Protein AF-A0A4Y2GS71-F1 (afdb_monomer_lite)

Secondary structure (DSSP, 8-state):
-EEEEEEETTEEEEEEEEEEE-GGG--EEEEEEEETTEEEEEEEE----SS-EEEEEEEE-

Foldseek 3Di:
DDWDWDDDPVFIKIKDKDFWDDQVPQDKDWDWDDDPPDIDIDIDGDGDDDTTDIDMDIDTD

pLDDT: mean 89.25, std 4.87, range [69.06, 94.25]

Sequence (61 aa):
YELVETIMNSGIVSEIIIRQADRRDSALFSCIAVNAYGRDDTNIQLIVQGKLSDVNIQLRL

Organism: Araneus ventricosus (NCBI:txid182803)

Radius of gyration: 13.2 Å; chains: 1; bounding box: 28×21×37 Å

InterPro domains:
  IPR013783 Immunoglobulin-like fold [G3DSA:2.60.40.10] (1-54)
  IPR036179 Immunoglobulin-like domain superfamily [SSF48726] (7-50)

Structure (mmCIF, N/CA/C/O backbone):
data_AF-A0A4Y2GS71-F1
#
_entry.id   AF-A0A4Y2GS71-F1
#
loop_
_atom_site.group_PDB
_atom_site.id
_atom_site.type_symbol
_atom_site.label_atom_id
_atom_site.label_alt_id
_atom_site.label_comp_id
_atom_site.label_asym_id
_atom_site.label_entity_id
_atom_site.label_seq_id
_atom_site.pdbx_PDB_ins_code
_atom_site.Cartn_x
_atom_site.Cartn_y
_atom_site.Cartn_z
_atom_site.occupancy
_atom_site.B_iso_or_equiv
_atom_site.auth_seq_id
_atom_site.auth_comp_id
_atom_site.auth_asym_id
_atom_site.auth_atom_id
_atom_site.pdbx_PDB_model_num
ATOM 1 N N . TYR A 1 1 ? -11.836 6.779 -1.969 1.00 87.88 1 TYR A N 1
ATOM 2 C CA . TYR A 1 1 ? -10.436 6.391 -2.208 1.00 87.88 1 TYR A CA 1
ATOM 3 C C . TYR A 1 1 ? -9.927 7.195 -3.383 1.00 87.88 1 TYR A C 1
ATOM 5 O O . TYR A 1 1 ? -10.635 7.274 -4.381 1.00 87.88 1 TYR A O 1
ATOM 13 N N . GLU A 1 2 ? -8.766 7.821 -3.253 1.00 93.38 2 GLU A N 1
ATOM 14 C CA . GLU A 1 2 ? -8.090 8.523 -4.351 1.00 93.38 2 GLU A CA 1
ATOM 15 C C . GLU A 1 2 ? -6.798 7.760 -4.660 1.00 93.38 2 GLU A C 1
ATOM 17 O O . GLU A 1 2 ? -6.073 7.413 -3.730 1.00 93.38 2 GLU A O 1
ATOM 22 N N . LEU A 1 3 ? -6.545 7.460 -5.936 1.00 91.19 3 LEU A N 1
ATOM 23 C CA . LEU A 1 3 ? -5.297 6.854 -6.403 1.00 91.19 3 LEU A CA 1
ATOM 24 C C . LEU A 1 3 ? -4.480 7.931 -7.115 1.00 91.19 3 LEU A C 1
ATOM 26 O O . LEU A 1 3 ? -4.988 8.583 -8.028 1.00 91.19 3 LEU A O 1
ATOM 30 N N . VAL A 1 4 ? -3.228 8.099 -6.706 1.00 93.56 4 VAL A N 1
ATOM 31 C CA . VAL A 1 4 ? -2.268 9.005 -7.335 1.00 93.56 4 VAL A CA 1
ATOM 32 C C . VAL A 1 4 ? -1.076 8.186 -7.803 1.00 93.56 4 VAL A C 1
ATOM 34 O O . VAL A 1 4 ? -0.440 7.495 -7.014 1.00 93.56 4 VAL A O 1
ATOM 37 N N . GLU A 1 5 ? -0.769 8.263 -9.093 1.00 91.94 5 GLU A N 1
ATOM 38 C CA . GLU A 1 5 ? 0.399 7.608 -9.676 1.00 91.94 5 GLU A CA 1
ATOM 39 C C . GLU A 1 5 ? 1.448 8.652 -10.046 1.00 91.94 5 GLU A C 1
ATOM 41 O O . GLU A 1 5 ? 1.164 9.629 -10.740 1.00 91.94 5 GLU A O 1
ATOM 46 N N . THR A 1 6 ? 2.680 8.433 -9.595 1.00 92.50 6 THR A N 1
ATOM 47 C CA . THR A 1 6 ? 3.823 9.289 -9.911 1.00 92.50 6 THR A CA 1
ATOM 48 C C . THR A 1 6 ? 4.876 8.485 -10.655 1.00 92.50 6 THR A C 1
ATOM 50 O O . THR A 1 6 ? 5.455 7.543 -10.110 1.00 92.50 6 THR A O 1
ATOM 53 N N . ILE A 1 7 ? 5.156 8.881 -11.898 1.00 90.38 7 ILE A N 1
ATOM 54 C CA . ILE A 1 7 ? 6.227 8.296 -12.709 1.00 90.38 7 ILE A CA 1
ATOM 55 C C . ILE A 1 7 ? 7.552 8.939 -12.298 1.00 90.38 7 ILE A C 1
ATOM 57 O O . ILE A 1 7 ? 7.728 10.153 -12.396 1.00 90.38 7 ILE A O 1
ATOM 61 N N . MET A 1 8 ? 8.496 8.116 -11.859 1.00 89.25 8 MET A N 1
ATOM 62 C CA . MET A 1 8 ? 9.861 8.516 -11.540 1.00 89.25 8 MET A CA 1
ATOM 63 C C . MET A 1 8 ? 10.839 7.816 -12.480 1.00 89.25 8 MET A C 1
ATOM 65 O O . MET A 1 8 ? 10.554 6.754 -13.025 1.00 89.25 8 MET A O 1
ATOM 69 N N . ASN A 1 9 ? 12.067 8.327 -12.574 1.00 88.81 9 ASN A N 1
ATOM 70 C CA . ASN A 1 9 ? 13.142 7.633 -13.295 1.00 88.81 9 ASN A CA 1
ATOM 71 C C . ASN A 1 9 ? 13.442 6.225 -12.742 1.00 88.81 9 ASN A C 1
ATOM 73 O O . ASN A 1 9 ? 14.078 5.431 -13.424 1.00 88.81 9 ASN A O 1
ATOM 77 N N . SER A 1 10 ? 13.028 5.937 -11.503 1.00 84.06 10 SER A N 1
ATOM 78 C CA . SER A 1 10 ? 13.273 4.660 -10.817 1.00 84.06 10 SER A CA 1
ATOM 79 C C . SER A 1 10 ? 12.101 3.679 -10.859 1.00 84.06 10 SER A C 1
ATOM 81 O O . SER A 1 10 ? 12.255 2.579 -10.347 1.00 84.06 10 SER A O 1
ATOM 83 N N . GLY A 1 11 ? 10.954 4.059 -11.428 1.00 85.12 11 GLY A N 1
ATOM 84 C CA . GLY A 1 11 ? 9.737 3.247 -11.393 1.00 85.12 11 GLY A CA 1
ATOM 85 C C . GLY A 1 11 ? 8.481 4.091 -11.208 1.00 85.12 11 GLY A C 1
ATOM 86 O O . GLY A 1 11 ? 8.505 5.313 -11.379 1.00 85.12 11 GLY A O 1
ATOM 87 N N . ILE A 1 12 ? 7.380 3.439 -10.848 1.00 88.44 12 ILE A N 1
ATOM 88 C CA . ILE A 1 12 ? 6.093 4.092 -10.592 1.00 88.44 12 ILE A CA 1
ATOM 89 C C . ILE A 1 12 ? 5.799 3.989 -9.098 1.00 88.44 12 ILE A C 1
ATOM 91 O O . ILE A 1 12 ? 5.912 2.926 -8.493 1.00 88.44 12 ILE A O 1
ATOM 95 N N . VAL A 1 13 ? 5.399 5.104 -8.496 1.00 89.88 13 VAL A N 1
ATOM 96 C CA . VAL A 1 13 ? 4.854 5.119 -7.138 1.00 89.88 13 VAL A CA 1
ATOM 97 C C . VAL A 1 13 ? 3.345 5.260 -7.221 1.00 89.88 13 VAL A C 1
ATOM 99 O O . VAL A 1 13 ? 2.853 6.188 -7.858 1.00 89.88 13 VAL A O 1
ATOM 102 N N . SER A 1 14 ? 2.632 4.345 -6.568 1.00 90.88 14 SER A N 1
ATOM 103 C CA . SER A 1 14 ? 1.174 4.356 -6.438 1.00 90.88 14 SER A CA 1
ATOM 104 C C . SER A 1 14 ? 0.788 4.734 -5.013 1.00 90.88 14 SER A C 1
ATOM 106 O O . SER A 1 14 ? 1.160 4.051 -4.061 1.00 90.88 14 SER A O 1
ATOM 108 N N . GLU A 1 15 ? 0.024 5.804 -4.852 1.00 92.19 15 GLU A N 1
ATOM 1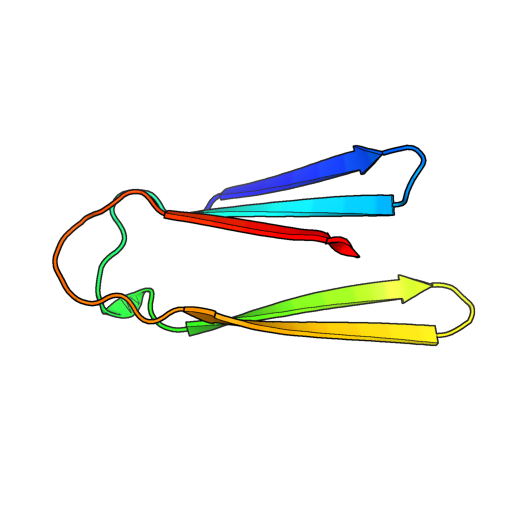09 C CA . GLU A 1 15 ? -0.465 6.284 -3.562 1.00 92.19 15 GLU A CA 1
ATOM 110 C C . GLU A 1 15 ? -1.980 6.145 -3.484 1.00 92.19 15 GLU A C 1
ATOM 112 O O . GLU A 1 15 ? -2.708 6.681 -4.316 1.00 92.19 15 GLU A O 1
ATOM 117 N N . ILE A 1 16 ? -2.466 5.453 -2.457 1.00 92.94 16 ILE A N 1
ATOM 118 C CA . ILE A 1 16 ? -3.889 5.346 -2.146 1.00 92.94 16 ILE A CA 1
ATOM 119 C C . ILE A 1 16 ? -4.181 6.221 -0.933 1.00 92.94 16 ILE A C 1
ATOM 121 O O . ILE A 1 16 ? -3.664 5.993 0.161 1.00 92.94 16 ILE A O 1
ATOM 125 N N . ILE A 1 17 ? -5.046 7.212 -1.123 1.00 93.19 17 ILE A N 1
ATOM 126 C CA . ILE A 1 17 ? -5.505 8.118 -0.074 1.00 93.19 17 ILE A CA 1
ATOM 127 C C . ILE A 1 17 ? -6.912 7.698 0.358 1.00 93.19 17 ILE A C 1
ATOM 129 O O . ILE A 1 17 ? -7.857 7.634 -0.442 1.00 93.19 17 ILE A O 1
ATOM 133 N N . ILE A 1 18 ? -7.053 7.436 1.654 1.00 92.81 18 ILE A N 1
ATOM 134 C CA . ILE A 1 18 ? -8.314 7.118 2.321 1.00 92.81 18 ILE A CA 1
ATOM 135 C C . ILE A 1 18 ? -8.608 8.246 3.305 1.00 92.81 18 ILE A C 1
ATOM 137 O O . ILE A 1 18 ? -7.994 8.339 4.366 1.00 92.81 18 ILE A O 1
ATOM 141 N N . ARG A 1 19 ? -9.535 9.131 2.934 1.00 93.06 19 ARG A N 1
ATOM 142 C CA . ARG A 1 19 ? -9.992 10.206 3.820 1.00 93.06 19 ARG A CA 1
ATOM 143 C C . ARG A 1 19 ? -10.984 9.650 4.830 1.00 93.06 19 ARG A C 1
ATOM 145 O O . ARG A 1 19 ? -11.862 8.884 4.440 1.00 93.06 19 ARG A O 1
ATOM 152 N N . GLN A 1 20 ? -10.877 10.080 6.085 1.00 92.25 20 GLN A N 1
ATOM 153 C CA . GLN A 1 20 ? -11.773 9.666 7.169 1.00 92.25 20 GLN A CA 1
ATOM 154 C C . GLN A 1 20 ? -11.932 8.136 7.268 1.00 92.25 20 GLN A C 1
ATOM 156 O O . GLN A 1 20 ? -13.049 7.631 7.361 1.00 92.25 20 GLN A O 1
ATOM 161 N N . ALA A 1 21 ? -10.818 7.400 7.253 1.00 92.31 21 ALA A N 1
ATOM 162 C CA . ALA A 1 21 ? -10.836 5.943 7.256 1.00 92.31 21 ALA A CA 1
ATOM 163 C C . ALA A 1 21 ? -11.518 5.379 8.514 1.00 92.31 21 ALA A C 1
ATOM 165 O O . ALA A 1 21 ? -11.243 5.810 9.641 1.00 92.31 21 ALA A O 1
ATOM 166 N N . ASP A 1 22 ? -12.383 4.385 8.331 1.00 93.00 22 ASP A N 1
ATOM 167 C CA . ASP A 1 22 ? -13.019 3.632 9.406 1.00 93.00 22 ASP A CA 1
ATOM 168 C C . ASP A 1 22 ? -12.675 2.135 9.345 1.00 93.00 22 ASP A C 1
ATOM 170 O O . ASP A 1 22 ? -11.901 1.669 8.512 1.00 93.00 22 ASP A O 1
ATOM 174 N N . ARG A 1 23 ? -13.212 1.347 10.284 1.00 91.69 23 ARG A N 1
ATOM 175 C CA . ARG A 1 23 ? -12.883 -0.084 10.405 1.00 91.69 23 ARG A CA 1
ATOM 176 C C . ARG A 1 23 ? -13.187 -0.886 9.135 1.00 91.69 23 ARG A C 1
ATOM 178 O O . ARG A 1 23 ? -12.538 -1.908 8.921 1.00 91.69 23 ARG A O 1
ATOM 185 N N . ARG A 1 24 ? -14.151 -0.447 8.322 1.00 91.88 24 ARG A N 1
ATOM 186 C CA . ARG A 1 24 ? -14.561 -1.081 7.059 1.00 91.88 24 ARG A CA 1
ATOM 187 C C . ARG A 1 24 ? -13.531 -0.894 5.950 1.00 91.88 24 ARG A C 1
ATOM 189 O O . ARG A 1 24 ? -13.545 -1.675 5.009 1.00 91.88 24 ARG A O 1
ATOM 196 N N . ASP A 1 25 ? -12.627 0.073 6.088 1.00 92.94 25 ASP A N 1
ATOM 197 C CA . ASP A 1 25 ? -11.507 0.267 5.163 1.00 92.94 25 ASP A CA 1
ATOM 198 C C . ASP A 1 25 ? -10.356 -0.719 5.420 1.00 92.94 25 ASP A C 1
ATOM 200 O O . ASP A 1 25 ? -9.393 -0.756 4.657 1.00 9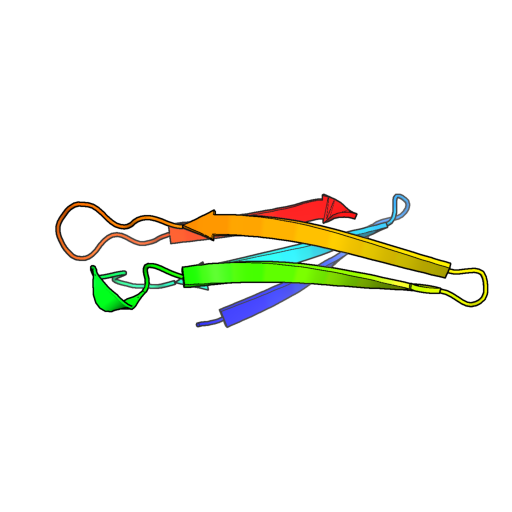2.94 25 ASP A O 1
ATOM 204 N N . SER A 1 26 ? -10.447 -1.542 6.475 1.00 93.81 26 SER A N 1
ATOM 205 C CA . SER A 1 26 ? -9.492 -2.628 6.712 1.00 93.81 26 SER A CA 1
ATOM 206 C C . SER A 1 26 ? -9.590 -3.653 5.584 1.00 93.81 26 SER A C 1
ATOM 208 O O . SER A 1 26 ? -10.578 -4.381 5.474 1.00 93.81 26 SER A O 1
ATOM 210 N N . ALA A 1 27 ? -8.557 -3.712 4.751 1.00 93.94 27 ALA A N 1
ATOM 211 C CA . ALA A 1 27 ? -8.523 -4.532 3.552 1.00 93.94 27 ALA A CA 1
ATOM 212 C C . ALA A 1 27 ? -7.084 -4.927 3.192 1.00 93.94 27 ALA A C 1
ATOM 214 O O . ALA A 1 27 ? -6.109 -4.362 3.697 1.00 93.94 27 ALA A O 1
ATOM 215 N N . LEU A 1 28 ? -6.960 -5.910 2.298 1.00 94.25 28 LEU A N 1
ATOM 216 C CA . LEU A 1 28 ? -5.705 -6.235 1.630 1.00 94.25 28 LEU A CA 1
ATOM 217 C C . LEU A 1 28 ? -5.582 -5.363 0.377 1.00 94.25 28 LEU A C 1
ATOM 219 O O . LEU A 1 28 ? -6.396 -5.474 -0.538 1.00 94.25 28 LEU A O 1
ATOM 223 N N . PHE A 1 29 ? -4.569 -4.509 0.343 1.00 91.25 29 PHE A N 1
ATOM 224 C CA . PHE A 1 29 ? -4.218 -3.700 -0.815 1.00 91.25 29 PHE A CA 1
ATOM 225 C C . PHE A 1 29 ? -3.116 -4.404 -1.597 1.00 91.25 29 PHE A C 1
ATOM 227 O O . PHE A 1 29 ? -2.065 -4.719 -1.041 1.00 91.25 29 PHE A O 1
ATOM 234 N N . SER A 1 30 ? -3.358 -4.639 -2.881 1.00 90.56 30 SER A N 1
ATOM 235 C CA . SER A 1 30 ? -2.418 -5.313 -3.775 1.00 90.56 30 SER A CA 1
ATOM 236 C C . SER A 1 30 ? -1.931 -4.341 -4.838 1.00 90.56 30 SER A C 1
ATOM 238 O O . SER A 1 30 ? -2.731 -3.780 -5.586 1.00 90.56 30 SER A O 1
ATOM 240 N N . CYS A 1 31 ? -0.618 -4.160 -4.916 1.00 88.19 31 CYS A N 1
ATOM 241 C CA . CYS A 1 31 ? 0.049 -3.510 -6.030 1.00 88.19 31 CYS A CA 1
ATOM 242 C C . CYS A 1 31 ? 0.532 -4.573 -7.006 1.00 88.19 31 CYS A C 1
ATOM 244 O O . CYS A 1 31 ? 1.110 -5.580 -6.596 1.00 88.19 31 CYS A O 1
ATOM 246 N N . ILE A 1 32 ? 0.277 -4.335 -8.285 1.00 89.81 32 ILE A N 1
ATOM 247 C CA . ILE A 1 32 ? 0.572 -5.268 -9.361 1.00 89.81 32 ILE A CA 1
ATOM 248 C C . ILE A 1 32 ? 1.369 -4.501 -10.412 1.00 89.81 32 ILE A C 1
ATOM 250 O O . ILE A 1 32 ? 0.798 -3.674 -11.125 1.00 89.81 32 ILE A O 1
ATOM 254 N N . ALA A 1 33 ? 2.660 -4.796 -10.547 1.00 87.25 33 ALA A N 1
ATOM 255 C CA . ALA A 1 33 ? 3.465 -4.302 -11.660 1.00 87.25 33 ALA A CA 1
ATOM 256 C C . ALA A 1 33 ? 3.561 -5.381 -12.733 1.00 87.25 33 ALA A C 1
ATOM 258 O O . ALA 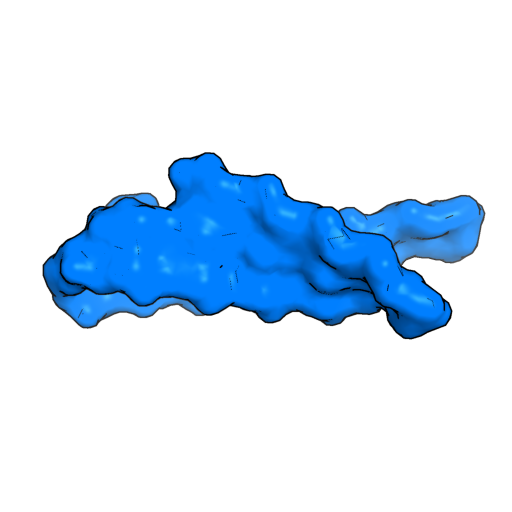A 1 33 ? 3.935 -6.517 -12.455 1.00 87.25 33 ALA A O 1
ATOM 259 N N . VAL A 1 34 ? 3.245 -5.027 -13.978 1.00 88.25 34 VAL A N 1
ATOM 260 C CA . VAL A 1 34 ? 3.377 -5.933 -15.124 1.00 88.25 34 VAL A CA 1
ATOM 261 C C . VAL A 1 34 ? 4.243 -5.269 -16.179 1.00 88.25 34 VAL A C 1
ATOM 263 O O . VAL A 1 34 ? 3.988 -4.137 -16.584 1.00 88.25 34 VAL A O 1
ATOM 266 N N . ASN A 1 35 ? 5.252 -5.994 -16.650 1.00 85.88 35 ASN A N 1
ATOM 267 C CA . ASN A 1 35 ? 6.033 -5.624 -17.822 1.00 85.88 35 ASN A CA 1
ATOM 268 C C . ASN A 1 35 ? 6.077 -6.799 -18.816 1.00 85.88 35 ASN A C 1
ATOM 270 O O . ASN A 1 35 ? 5.478 -7.849 -18.594 1.00 85.88 35 ASN A O 1
ATOM 274 N N . ALA A 1 36 ? 6.786 -6.629 -19.933 1.00 93.00 36 ALA A N 1
ATOM 275 C CA . ALA A 1 36 ? 6.872 -7.657 -20.973 1.00 93.00 36 ALA A CA 1
ATOM 276 C C . ALA A 1 36 ? 7.561 -8.966 -20.526 1.00 93.00 36 ALA A C 1
ATOM 278 O O . ALA A 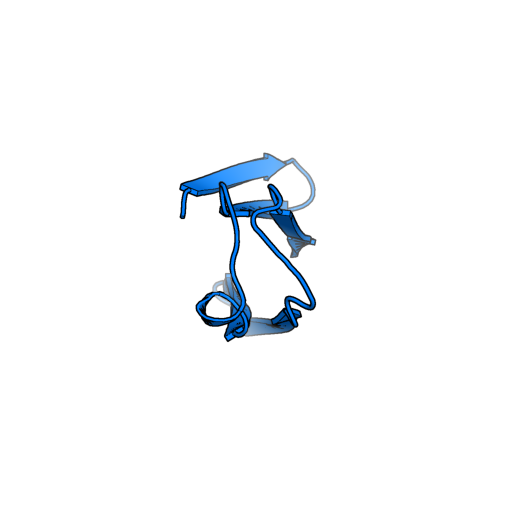1 36 ? 7.458 -9.974 -21.221 1.00 93.00 36 ALA A O 1
ATOM 279 N N . TYR A 1 37 ? 8.270 -8.955 -19.397 1.00 92.38 37 TYR A N 1
ATOM 280 C CA . TYR A 1 37 ? 9.107 -10.056 -18.915 1.00 92.38 37 TYR A CA 1
ATOM 281 C C . TYR A 1 37 ? 8.543 -10.743 -17.672 1.00 92.38 37 TYR A C 1
ATOM 283 O O . TYR A 1 37 ? 9.014 -11.817 -17.303 1.00 92.38 37 TYR A O 1
ATOM 291 N N . GLY A 1 38 ? 7.552 -10.146 -17.016 1.00 91.94 38 GLY A N 1
ATOM 292 C CA . GLY A 1 38 ? 7.012 -10.701 -15.793 1.00 91.94 38 GLY A CA 1
ATOM 293 C C . GLY A 1 38 ? 6.057 -9.774 -15.064 1.00 91.94 38 GLY A C 1
ATOM 294 O O . GLY A 1 38 ? 5.680 -8.696 -15.530 1.00 91.94 38 GLY A O 1
ATOM 295 N N . ARG A 1 39 ? 5.666 -10.256 -13.892 1.00 91.75 39 ARG A N 1
ATOM 296 C CA . ARG A 1 39 ? 4.736 -9.619 -12.976 1.00 91.75 39 ARG A CA 1
ATOM 297 C C . ARG A 1 39 ? 5.350 -9.629 -11.587 1.00 91.75 39 ARG A C 1
ATOM 299 O O . ARG A 1 39 ? 5.908 -10.650 -11.192 1.00 91.75 39 ARG A O 1
ATOM 306 N N . ASP A 1 40 ? 5.204 -8.522 -10.877 1.00 89.38 40 ASP A N 1
ATOM 307 C CA . ASP A 1 40 ? 5.521 -8.426 -9.461 1.00 89.38 40 ASP A CA 1
ATOM 308 C C . ASP A 1 40 ? 4.272 -8.042 -8.665 1.00 89.38 40 ASP A C 1
ATOM 310 O O . ASP A 1 40 ? 3.497 -7.177 -9.086 1.00 89.38 40 ASP A O 1
ATOM 314 N N . ASP A 1 41 ? 4.076 -8.720 -7.536 1.00 92.00 41 ASP A N 1
ATOM 315 C CA . ASP A 1 41 ? 2.888 -8.614 -6.692 1.00 92.00 41 ASP A CA 1
ATOM 316 C C . ASP A 1 41 ? 3.300 -8.249 -5.266 1.00 92.00 41 ASP A C 1
ATOM 318 O O . ASP A 1 41 ? 3.907 -9.047 -4.551 1.00 92.00 41 ASP A O 1
ATOM 322 N N . THR A 1 42 ? 2.911 -7.054 -4.820 1.00 89.44 42 THR A N 1
ATOM 323 C CA . THR A 1 42 ? 3.158 -6.581 -3.453 1.00 89.44 42 THR A CA 1
ATOM 324 C C . THR A 1 42 ? 1.843 -6.371 -2.722 1.00 89.44 42 THR A C 1
ATOM 326 O O . THR A 1 42 ? 0.976 -5.631 -3.177 1.00 89.44 42 THR A O 1
ATOM 329 N N . ASN A 1 43 ? 1.700 -7.000 -1.556 1.00 91.56 43 ASN A N 1
ATOM 330 C CA . ASN A 1 43 ? 0.481 -6.951 -0.754 1.00 91.56 43 ASN A CA 1
ATOM 331 C C . ASN A 1 43 ? 0.716 -6.224 0.576 1.00 91.56 43 ASN A C 1
ATOM 333 O O . ASN A 1 43 ? 1.683 -6.507 1.281 1.00 91.56 43 ASN A O 1
ATOM 337 N N . ILE A 1 44 ? -0.209 -5.341 0.950 1.00 91.06 44 ILE A N 1
ATOM 338 C CA . ILE A 1 44 ? -0.243 -4.629 2.230 1.00 91.06 44 ILE A CA 1
ATOM 339 C C . ILE A 1 44 ? -1.582 -4.899 2.907 1.00 91.06 44 ILE A C 1
ATOM 341 O O . ILE A 1 44 ? -2.639 -4.599 2.358 1.00 91.06 44 ILE A O 1
ATOM 345 N N . GLN A 1 45 ? -1.552 -5.429 4.127 1.00 94.25 45 GLN A N 1
ATOM 346 C CA . GLN A 1 45 ? -2.753 -5.574 4.944 1.00 94.25 45 GLN A CA 1
ATOM 347 C C . GLN A 1 45 ? -2.954 -4.320 5.800 1.00 94.25 45 GLN A C 1
ATOM 349 O O . GLN A 1 45 ? -2.221 -4.097 6.763 1.00 94.25 45 GLN A O 1
ATOM 354 N N . LEU A 1 46 ? -3.963 -3.512 5.467 1.00 92.25 46 LEU A N 1
ATOM 355 C CA . LEU A 1 46 ? -4.375 -2.386 6.299 1.00 92.25 46 LEU A CA 1
ATOM 356 C C . LEU A 1 46 ? -5.343 -2.877 7.378 1.00 92.25 46 LEU A C 1
ATOM 358 O O . LEU A 1 46 ? -6.364 -3.496 7.081 1.00 92.25 46 LEU A O 1
ATOM 362 N N . ILE A 1 47 ? -5.048 -2.548 8.634 1.00 92.88 47 ILE A N 1
ATOM 363 C CA . ILE A 1 47 ? -5.942 -2.795 9.767 1.00 92.88 47 ILE A CA 1
ATOM 364 C C . ILE A 1 47 ? -6.213 -1.460 10.451 1.00 92.88 47 ILE A C 1
ATOM 366 O O . ILE A 1 47 ? -5.325 -0.886 11.080 1.00 92.88 47 ILE A O 1
ATOM 370 N N . VAL A 1 48 ? -7.448 -0.971 10.354 1.00 90.69 48 VAL A N 1
ATOM 371 C CA . VAL A 1 48 ? -7.856 0.291 10.979 1.00 90.69 48 VAL A CA 1
ATOM 372 C C . VAL A 1 48 ? -8.423 0.007 12.369 1.00 90.69 48 VAL A C 1
ATOM 374 O O . VAL A 1 48 ? -9.511 -0.551 12.525 1.00 90.69 48 VAL A O 1
ATOM 377 N N . GLN A 1 49 ? -7.688 0.409 13.406 1.00 86.00 49 GLN A N 1
ATOM 378 C CA . GLN A 1 49 ? -8.107 0.294 14.803 1.00 86.00 49 GLN A CA 1
ATOM 379 C C . GLN A 1 49 ? -8.469 1.683 15.351 1.00 86.00 49 GLN A C 1
ATOM 381 O O . GLN A 1 49 ? -7.590 2.449 15.721 1.00 86.00 49 GLN A O 1
ATOM 386 N N . GLY A 1 50 ? -9.760 2.037 15.403 1.00 81.50 50 GLY A N 1
ATOM 387 C CA . GLY A 1 50 ? -10.196 3.340 15.940 1.00 81.50 50 GLY A CA 1
ATOM 388 C C . GLY A 1 50 ? -11.254 4.054 15.094 1.00 81.50 50 GLY A C 1
ATOM 389 O O . GLY A 1 50 ? -12.096 3.383 14.497 1.00 81.50 50 GLY A O 1
ATOM 390 N N . LYS A 1 51 ? -11.250 5.399 15.110 1.00 75.31 51 LYS A N 1
ATOM 391 C CA . LYS A 1 51 ? -12.171 6.296 14.375 1.00 75.31 51 LYS A CA 1
ATOM 392 C C . LYS A 1 51 ? -11.425 7.151 13.336 1.00 75.31 51 LYS A C 1
ATOM 394 O O . LYS A 1 51 ? -10.283 7.513 13.587 1.00 75.31 51 LYS A O 1
ATOM 399 N N . LEU A 1 52 ? -12.158 7.513 12.273 1.00 77.31 52 LEU A N 1
ATOM 400 C CA . LEU A 1 52 ? -11.912 8.504 11.206 1.00 77.31 52 LEU A CA 1
ATOM 401 C C . LEU A 1 52 ? -10.541 9.196 11.247 1.00 77.31 52 LEU A C 1
ATOM 403 O O . LEU A 1 52 ? -10.408 10.296 11.784 1.00 77.31 52 LEU A O 1
ATOM 407 N N . SER A 1 53 ? -9.547 8.563 10.632 1.00 83.56 53 SER A N 1
ATOM 408 C CA . SER A 1 53 ? -8.229 9.152 10.385 1.00 83.56 53 SER A CA 1
ATOM 409 C C . SER A 1 53 ? -7.933 9.178 8.894 1.00 83.56 53 SER A C 1
ATOM 411 O O . SER A 1 53 ? -8.289 8.241 8.183 1.00 83.56 53 SER A O 1
ATOM 413 N N . ASP A 1 54 ? -7.245 10.210 8.422 1.00 87.31 54 ASP A N 1
ATOM 414 C CA . ASP A 1 54 ? -6.736 10.210 7.054 1.00 87.31 54 ASP A CA 1
ATOM 415 C C . ASP A 1 54 ? -5.535 9.261 6.964 1.00 87.31 54 ASP A C 1
ATOM 417 O O . ASP A 1 54 ? -4.595 9.348 7.756 1.00 87.31 54 ASP A O 1
ATOM 421 N N . VAL A 1 55 ? -5.592 8.325 6.019 1.00 87.44 55 VAL A N 1
ATOM 422 C CA . VAL A 1 55 ? -4.557 7.315 5.784 1.00 87.44 55 VAL A CA 1
ATOM 423 C C . VAL A 1 55 ? -4.035 7.477 4.362 1.00 87.44 55 VAL A C 1
ATOM 425 O O . VAL A 1 55 ? -4.813 7.559 3.412 1.00 87.44 55 VAL A O 1
ATOM 428 N N . ASN A 1 56 ? -2.713 7.498 4.212 1.00 89.25 56 ASN A N 1
ATOM 429 C CA . ASN A 1 56 ? -2.034 7.442 2.923 1.00 89.25 56 ASN A CA 1
ATOM 430 C C . ASN A 1 56 ? -1.203 6.156 2.873 1.00 89.25 56 ASN A C 1
ATOM 432 O O . ASN A 1 56 ? -0.366 5.915 3.743 1.00 89.25 56 ASN A O 1
ATOM 436 N N . ILE A 1 57 ? -1.484 5.315 1.883 1.00 87.44 57 ILE A N 1
ATOM 437 C CA . ILE A 1 57 ? -0.730 4.095 1.606 1.00 87.44 57 ILE A CA 1
ATOM 438 C C . ILE A 1 57 ? 0.104 4.358 0.364 1.00 87.44 57 ILE A C 1
ATOM 440 O O . ILE A 1 57 ? -0.452 4.553 -0.713 1.00 87.44 57 ILE A O 1
ATOM 444 N N . GLN A 1 58 ? 1.423 4.316 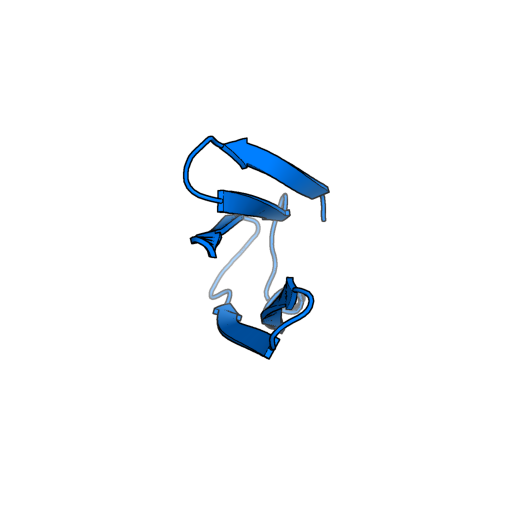0.510 1.00 87.56 58 GLN A N 1
ATOM 445 C CA . GLN A 1 58 ? 2.357 4.468 -0.595 1.00 87.56 58 GLN A CA 1
ATOM 446 C C . GLN A 1 58 ? 2.966 3.111 -0.950 1.00 87.56 58 GLN A C 1
ATOM 448 O O . GLN A 1 58 ? 3.651 2.481 -0.144 1.00 87.56 58 GLN A O 1
ATOM 453 N N . LEU A 1 59 ? 2.706 2.668 -2.174 1.00 83.50 59 LEU A N 1
ATOM 454 C CA . LEU A 1 59 ? 3.237 1.452 -2.772 1.00 83.50 59 LEU A CA 1
ATOM 455 C C . LEU A 1 59 ? 4.288 1.838 -3.813 1.00 83.50 59 LEU A C 1
ATOM 457 O O . LEU A 1 59 ? 4.049 2.694 -4.669 1.00 83.50 59 LEU A O 1
ATOM 461 N N . ARG A 1 60 ? 5.463 1.212 -3.730 1.00 77.94 60 ARG A N 1
ATOM 462 C CA . ARG A 1 60 ? 6.569 1.426 -4.666 1.00 77.94 60 ARG A CA 1
ATOM 463 C C . ARG A 1 60 ? 7.014 0.088 -5.233 1.00 77.94 60 ARG A C 1
ATOM 465 O O . ARG A 1 60 ? 7.349 -0.805 -4.457 1.00 77.94 60 ARG A O 1
ATOM 472 N N . LEU A 1 61 ? 7.023 0.009 -6.560 1.00 69.06 61 LEU A N 1
ATOM 473 C CA . LEU A 1 61 ? 7.551 -1.094 -7.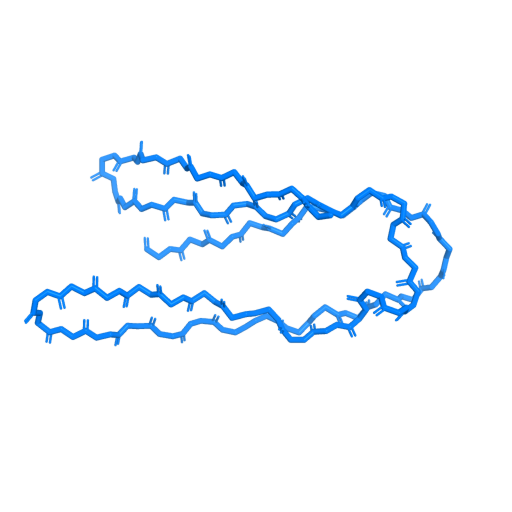356 1.00 69.06 61 LEU A CA 1
ATOM 474 C C . LEU A 1 61 ? 8.618 -0.558 -8.316 1.00 69.06 61 LEU A C 1
ATOM 476 O O . LEU A 1 61 ? 8.438 0.575 -8.830 1.00 69.06 61 LEU A O 1
#